Protein AF-A0A3C0EH71-F1 (afdb_monomer)

Foldseek 3Di:
DPPPPPVVVVVVQVVVVVVQKDWDDKDFDDDPVGDGDDIDTDIDHDDD

Radius of gyration: 12.98 Å; Cα contacts (8 Å, |Δi|>4): 53; chains: 1; bounding box: 39×14×26 Å

Nearest PDB structures (foldseek):
  7mrs-assembly1_B  TM=4.984E-01  e=8.405E+00  Danio rerio
  8u7z-assembly1_K5  TM=4.274E-01  e=4.940E+00  Homo sapiens

pLDDT: mean 84.18, std 12.8, range [49.28, 97.56]

Sequence (48 aa):
GGKVDTHSLNRLLNEYGHQGWEVITAVDTNTSSGQTRDILVIMKRPSP

Mean predicted aligned error: 5.84 Å

Structure (mmCIF, N/CA/C/O backbone):
data_AF-A0A3C0EH71-F1
#
_entry.id   AF-A0A3C0EH71-F1
#
loop_
_atom_site.group_PDB
_atom_site.id
_atom_site.type_symbol
_atom_site.label_atom_id
_atom_site.label_alt_id
_atom_site.label_comp_id
_atom_site.label_asym_id
_atom_site.label_entity_id
_atom_site.label_seq_id
_atom_site.pdbx_PDB_ins_code
_atom_site.Cartn_x
_atom_site.Cartn_y
_atom_site.Cartn_z
_atom_site.occupancy
_atom_site.B_iso_or_equiv
_atom_site.auth_seq_id
_atom_site.auth_comp_id
_atom_site.auth_asym_id
_atom_site.auth_atom_id
_atom_site.pdbx_PDB_model_num
ATOM 1 N N . GLY A 1 1 ? 19.599 -1.634 -10.680 1.00 49.28 1 GLY A N 1
ATOM 2 C CA . GLY A 1 1 ? 18.224 -1.642 -10.156 1.00 49.28 1 GLY A CA 1
ATOM 3 C C . GLY A 1 1 ? 17.316 -2.316 -11.156 1.00 49.28 1 GLY A C 1
ATOM 4 O O . GLY A 1 1 ? 17.240 -1.849 -12.288 1.00 49.28 1 GLY A O 1
ATOM 5 N N . GLY A 1 2 ? 16.692 -3.433 -10.781 1.00 56.69 2 GLY A N 1
ATOM 6 C CA . GLY A 1 2 ? 15.585 -3.982 -11.562 1.00 56.69 2 GLY A CA 1
ATOM 7 C C . GLY A 1 2 ? 14.419 -3.009 -11.454 1.00 56.69 2 GLY A C 1
ATOM 8 O O . GLY A 1 2 ? 14.034 -2.647 -10.346 1.00 56.69 2 GLY A O 1
ATOM 9 N N . LYS A 1 3 ? 13.927 -2.506 -12.589 1.00 71.06 3 LYS A N 1
ATOM 10 C CA . LYS A 1 3 ? 12.764 -1.615 -12.606 1.00 71.06 3 LYS A CA 1
ATOM 11 C C . LYS A 1 3 ? 11.596 -2.376 -11.986 1.00 71.06 3 LYS A C 1
ATOM 13 O O . LYS A 1 3 ? 11.277 -3.463 -12.459 1.00 71.06 3 LYS A O 1
ATOM 18 N N . VAL A 1 4 ? 10.989 -1.824 -10.938 1.00 74.44 4 VAL A N 1
ATOM 19 C CA . VAL A 1 4 ? 9.720 -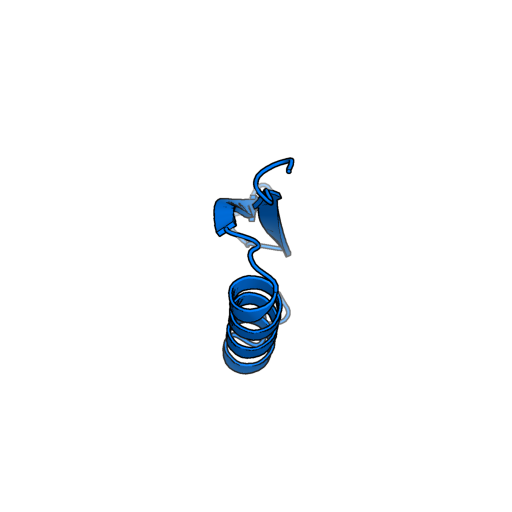2.350 -10.429 1.00 74.44 4 VAL A CA 1
ATOM 20 C C . VAL A 1 4 ? 8.730 -2.344 -11.587 1.00 74.44 4 VAL A C 1
ATOM 22 O O . VAL A 1 4 ? 8.569 -1.322 -12.256 1.00 74.44 4 VAL A O 1
ATOM 25 N N . ASP A 1 5 ? 8.104 -3.489 -11.849 1.00 86.12 5 ASP A N 1
ATOM 26 C CA . ASP A 1 5 ? 7.028 -3.565 -12.827 1.00 86.12 5 ASP A CA 1
ATOM 27 C C . ASP A 1 5 ? 5.811 -2.826 -12.265 1.00 86.12 5 ASP A C 1
ATOM 29 O O . ASP A 1 5 ? 5.073 -3.321 -11.408 1.00 86.12 5 ASP A O 1
ATOM 33 N N . THR A 1 6 ? 5.629 -1.601 -12.747 1.00 85.50 6 THR A N 1
ATOM 34 C CA . THR A 1 6 ? 4.566 -0.700 -12.315 1.00 85.50 6 THR A CA 1
ATOM 35 C C . THR A 1 6 ? 3.181 -1.218 -12.688 1.00 85.50 6 THR A C 1
ATOM 37 O O . THR A 1 6 ? 2.229 -0.944 -11.959 1.00 85.50 6 THR A O 1
ATOM 40 N N . HIS A 1 7 ? 3.045 -1.997 -13.766 1.00 89.81 7 HIS A N 1
ATOM 41 C CA . HIS A 1 7 ? 1.765 -2.584 -14.156 1.00 89.81 7 HIS A CA 1
ATOM 42 C C . HIS A 1 7 ? 1.361 -3.695 -13.193 1.00 89.81 7 HIS A C 1
ATOM 44 O O . HIS A 1 7 ? 0.225 -3.705 -12.712 1.00 89.81 7 HIS A O 1
ATOM 50 N N . SER A 1 8 ? 2.298 -4.586 -12.869 1.00 89.94 8 SER A N 1
ATOM 51 C CA . SER A 1 8 ? 2.071 -5.663 -11.902 1.00 89.94 8 SER A CA 1
ATOM 52 C C . SER A 1 8 ? 1.791 -5.113 -10.499 1.00 89.94 8 SER A C 1
ATOM 54 O O . SER A 1 8 ? 0.842 -5.551 -9.848 1.00 89.94 8 SER A O 1
ATOM 56 N N . LEU A 1 9 ? 2.543 -4.097 -10.058 1.00 90.50 9 LEU A N 1
ATOM 57 C CA . LEU A 1 9 ? 2.302 -3.435 -8.773 1.00 90.50 9 LEU A CA 1
ATOM 58 C C . LEU A 1 9 ? 0.926 -2.760 -8.731 1.00 90.50 9 LEU A C 1
ATOM 60 O O . LEU A 1 9 ? 0.172 -2.963 -7.784 1.00 90.50 9 LEU A O 1
ATOM 64 N N . ASN A 1 10 ? 0.567 -1.996 -9.766 1.00 92.56 10 ASN A N 1
ATOM 65 C CA . ASN A 1 10 ? -0.731 -1.330 -9.825 1.00 92.56 10 ASN A CA 1
ATOM 66 C C . ASN A 1 10 ? -1.887 -2.340 -9.810 1.00 92.56 10 ASN A C 1
ATOM 68 O O . ASN A 1 10 ? -2.876 -2.142 -9.108 1.00 92.56 10 ASN A O 1
ATOM 72 N N . ARG A 1 11 ? -1.762 -3.448 -10.548 1.00 95.88 11 ARG A N 1
ATOM 73 C CA . ARG A 1 11 ? -2.760 -4.522 -10.526 1.00 95.88 11 ARG A CA 1
ATOM 74 C C . ARG A 1 11 ? -2.957 -5.068 -9.110 1.00 95.88 11 ARG A C 1
ATOM 76 O O . ARG A 1 11 ? -4.090 -5.127 -8.645 1.00 95.88 11 ARG A O 1
ATOM 83 N N . LEU A 1 12 ? -1.862 -5.392 -8.424 1.00 94.88 12 LEU A N 1
ATOM 84 C CA . LEU A 1 12 ? -1.890 -5.941 -7.070 1.00 94.88 12 LEU A CA 1
ATOM 85 C C . LEU A 1 12 ? -2.554 -4.979 -6.070 1.00 94.88 12 LEU A C 1
ATOM 87 O O . LEU A 1 12 ? -3.403 -5.388 -5.282 1.00 94.88 12 LEU A O 1
ATOM 91 N N . LEU A 1 13 ? -2.199 -3.692 -6.119 1.00 95.06 13 LEU A N 1
ATOM 92 C CA . LEU A 1 13 ? -2.778 -2.679 -5.230 1.00 95.06 13 LEU A CA 1
ATOM 93 C C . LEU A 1 13 ? -4.285 -2.513 -5.457 1.00 95.06 13 LEU A C 1
ATOM 95 O O . LEU A 1 13 ? -5.037 -2.423 -4.490 1.00 95.06 13 LEU A O 1
ATOM 99 N N . ASN A 1 14 ? -4.740 -2.539 -6.712 1.00 95.81 14 ASN A N 1
ATOM 100 C CA . ASN A 1 14 ? -6.170 -2.483 -7.024 1.00 95.81 14 ASN A CA 1
ATOM 101 C C . 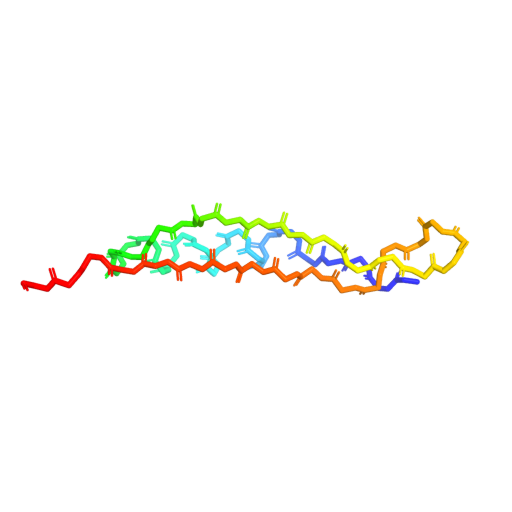ASN A 1 14 ? -6.915 -3.743 -6.557 1.00 95.81 14 ASN A C 1
ATOM 103 O O . ASN A 1 14 ? -8.011 -3.634 -6.012 1.00 95.81 14 ASN A O 1
ATOM 107 N N . GLU A 1 15 ? -6.323 -4.932 -6.711 1.00 97.56 15 GLU A N 1
ATOM 108 C CA . GLU A 1 15 ? -6.901 -6.189 -6.211 1.00 97.56 15 GLU A CA 1
ATOM 109 C C . GLU A 1 15 ? -7.115 -6.152 -4.688 1.00 97.56 15 GLU A C 1
ATOM 111 O O . GLU A 1 15 ? -8.170 -6.571 -4.207 1.00 97.56 15 GLU A O 1
ATOM 116 N N . TY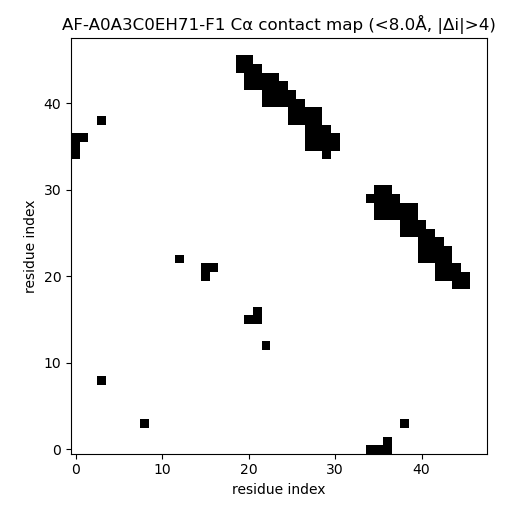R A 1 16 ? -6.170 -5.593 -3.924 1.00 96.00 16 TYR A N 1
ATOM 117 C CA . TYR A 1 16 ? -6.343 -5.375 -2.484 1.00 96.00 16 TYR A CA 1
ATOM 118 C C . TYR A 1 16 ? -7.338 -4.252 -2.165 1.00 96.00 16 TYR A C 1
ATOM 120 O O . TYR A 1 16 ? -8.131 -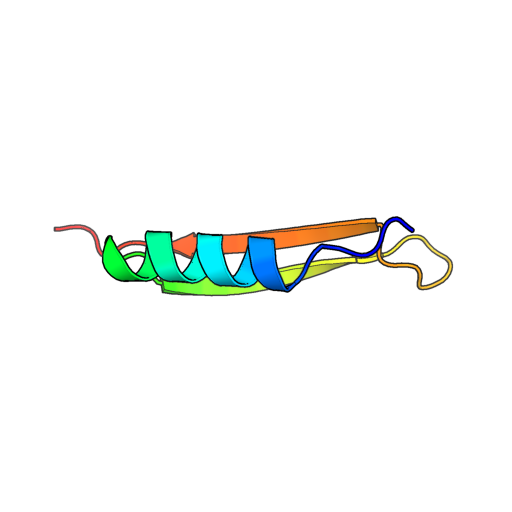4.393 -1.231 1.00 96.00 16 TYR A O 1
ATOM 128 N N . GLY A 1 17 ? -7.368 -3.188 -2.971 1.00 95.50 17 GLY A N 1
ATOM 129 C CA . GLY A 1 17 ? -8.380 -2.131 -2.900 1.00 95.50 17 GLY A CA 1
ATOM 130 C C . GLY A 1 17 ? -9.805 -2.678 -2.986 1.00 95.50 17 GLY A C 1
ATOM 131 O O . GLY A 1 17 ? -10.646 -2.380 -2.140 1.00 95.50 17 GLY A O 1
ATOM 132 N N . HIS A 1 18 ? -10.059 -3.580 -3.937 1.00 96.44 18 HIS A N 1
ATOM 133 C CA . HIS A 1 18 ? -11.350 -4.263 -4.072 1.00 96.44 18 HIS A CA 1
ATOM 134 C C . HIS A 1 18 ? -11.713 -5.149 -2.869 1.00 96.44 18 HIS A C 1
ATOM 136 O O . HIS A 1 18 ? -12.890 -5.415 -2.637 1.00 96.44 18 HIS A O 1
ATOM 142 N N . GLN A 1 19 ? -10.729 -5.581 -2.080 1.00 95.50 19 GLN A N 1
ATOM 143 C CA . GLN A 1 19 ? -10.938 -6.334 -0.839 1.00 95.50 19 GLN A CA 1
ATOM 144 C C . GLN A 1 19 ? -11.134 -5.423 0.390 1.00 95.50 19 GLN A C 1
ATOM 146 O O . GLN A 1 19 ? -11.289 -5.925 1.508 1.00 95.50 19 GLN A O 1
ATOM 151 N N . GLY A 1 20 ? -11.138 -4.099 0.201 1.00 94.88 20 GLY A N 1
ATOM 152 C CA . GLY A 1 20 ? -11.323 -3.098 1.253 1.00 94.88 20 GLY A CA 1
ATOM 153 C C . GLY A 1 20 ? -10.034 -2.663 1.952 1.00 94.88 20 GLY A C 1
ATOM 154 O O . GLY A 1 20 ? -10.106 -2.092 3.039 1.00 94.88 20 GLY A O 1
ATOM 155 N N . TRP A 1 21 ? -8.864 -2.959 1.381 1.00 96.75 21 TRP A N 1
ATOM 156 C CA . TRP A 1 21 ? -7.596 -2.413 1.865 1.00 96.75 21 TRP A CA 1
ATOM 157 C C . TRP A 1 21 ? -7.335 -1.033 1.264 1.00 96.75 21 TRP A C 1
ATOM 159 O O . TRP A 1 21 ? -7.545 -0.807 0.079 1.00 96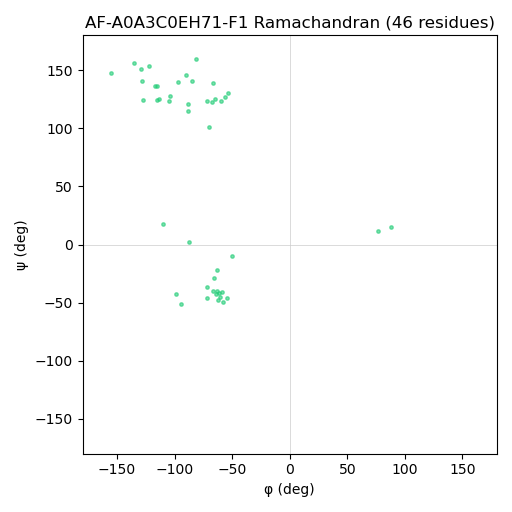.75 21 TRP A O 1
ATOM 169 N N . GLU A 1 22 ? -6.797 -0.130 2.068 1.00 94.81 22 GLU A N 1
ATOM 170 C CA . GLU A 1 22 ? -6.429 1.220 1.663 1.00 94.81 22 GLU A CA 1
ATOM 171 C C . GLU A 1 22 ? -4.921 1.411 1.806 1.00 94.81 22 GLU A C 1
ATOM 173 O O . GLU A 1 22 ? -4.316 1.017 2.810 1.00 94.81 22 GLU A O 1
ATOM 178 N N . VAL A 1 23 ? -4.303 2.030 0.800 1.00 94.62 23 VAL A N 1
ATOM 179 C CA . VAL A 1 23 ? -2.883 2.388 0.841 1.00 94.62 23 VAL A CA 1
ATOM 180 C C . VAL A 1 23 ? -2.690 3.552 1.806 1.00 94.62 23 VAL A C 1
ATOM 182 O O . VAL A 1 23 ? -3.284 4.612 1.639 1.00 94.62 23 VAL A O 1
ATOM 185 N N . ILE A 1 24 ? -1.824 3.360 2.801 1.00 94.81 24 ILE A N 1
ATOM 186 C CA . ILE A 1 24 ? -1.511 4.375 3.813 1.00 94.81 24 ILE A CA 1
ATOM 187 C C . ILE A 1 24 ? -0.218 5.106 3.474 1.00 94.81 24 ILE A C 1
ATOM 189 O O . ILE A 1 24 ? -0.127 6.319 3.636 1.00 94.81 24 ILE A O 1
ATOM 193 N N . THR A 1 25 ? 0.804 4.369 3.039 1.00 91.38 25 THR A N 1
ATOM 194 C CA . T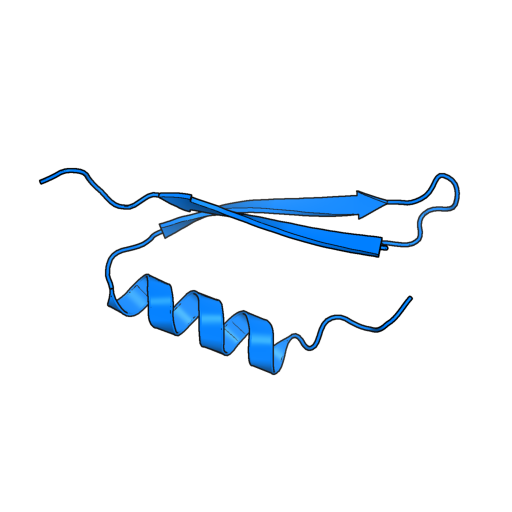HR A 1 25 ? 2.089 4.951 2.647 1.00 91.38 25 THR A CA 1
ATOM 195 C C . THR A 1 25 ? 2.823 4.041 1.671 1.00 91.38 25 THR A C 1
ATOM 197 O O . THR A 1 25 ? 2.703 2.816 1.739 1.00 91.38 25 THR A O 1
ATOM 200 N N . ALA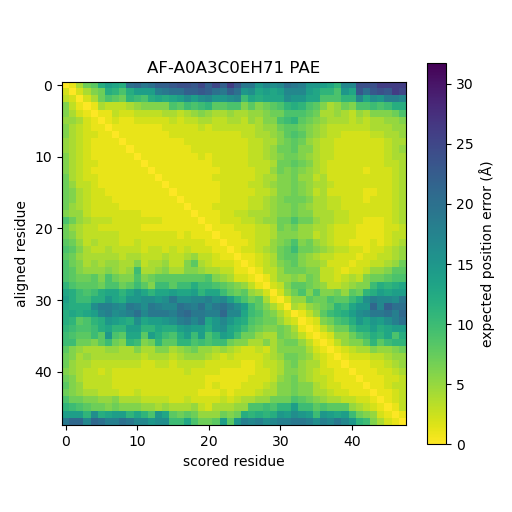 A 1 26 ? 3.585 4.651 0.770 1.00 89.00 26 ALA A N 1
ATOM 201 C CA . ALA A 1 26 ? 4.529 3.983 -0.107 1.00 89.00 26 ALA A CA 1
ATOM 202 C C . ALA A 1 26 ? 5.882 4.680 0.050 1.00 89.00 26 ALA A C 1
ATOM 204 O O . ALA A 1 26 ? 5.974 5.896 -0.110 1.00 89.00 26 ALA A O 1
ATOM 205 N N . VAL A 1 27 ? 6.914 3.913 0.391 1.00 85.00 27 VAL A N 1
ATOM 206 C CA . VAL A 1 27 ? 8.279 4.412 0.577 1.00 85.00 27 VAL A CA 1
ATOM 207 C C . VAL A 1 27 ? 9.242 3.576 -0.243 1.00 85.00 27 VAL A C 1
ATOM 209 O O . VAL A 1 27 ? 9.101 2.355 -0.336 1.00 85.00 27 VAL A O 1
ATOM 212 N N . ASP A 1 28 ? 10.230 4.227 -0.836 1.00 82.25 28 ASP A N 1
ATOM 213 C CA . ASP A 1 28 ? 11.319 3.555 -1.517 1.00 82.25 28 ASP A CA 1
ATOM 214 C C . ASP A 1 28 ? 12.537 3.428 -0.594 1.00 82.25 28 ASP A C 1
ATOM 216 O O . ASP A 1 28 ? 12.862 4.327 0.182 1.00 82.25 28 ASP A O 1
ATOM 220 N N . THR A 1 29 ? 13.210 2.280 -0.639 1.00 73.88 29 THR A N 1
ATOM 221 C CA . THR A 1 29 ? 14.494 2.111 0.041 1.00 73.88 29 THR A CA 1
ATOM 222 C C . THR A 1 29 ? 15.594 2.540 -0.917 1.00 73.88 29 THR A C 1
ATOM 224 O O . THR A 1 29 ? 15.794 1.929 -1.967 1.00 73.88 29 THR A O 1
ATOM 227 N N . ASN A 1 30 ? 16.315 3.608 -0.583 1.00 67.00 30 ASN A N 1
ATOM 228 C CA . ASN A 1 30 ? 17.463 4.043 -1.368 1.00 67.00 30 ASN A CA 1
ATOM 229 C C . ASN A 1 30 ? 18.756 3.380 -0.866 1.00 67.00 30 ASN A C 1
ATOM 231 O O . ASN A 1 30 ? 18.937 3.102 0.320 1.00 67.00 30 ASN A O 1
ATOM 235 N N . THR A 1 31 ? 19.681 3.095 -1.779 1.00 60.16 31 THR A N 1
ATOM 236 C CA . THR A 1 31 ? 21.089 2.922 -1.413 1.00 60.16 31 THR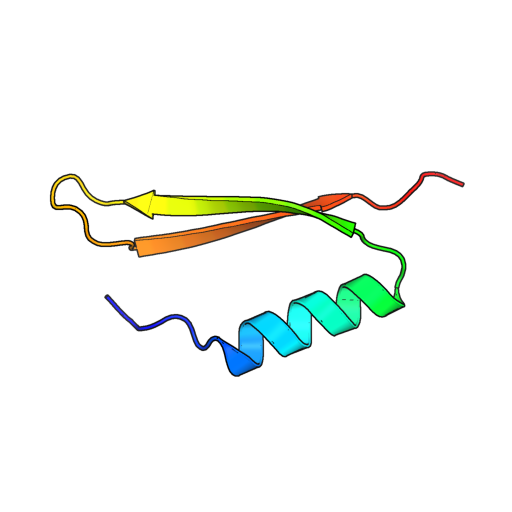 A CA 1
ATOM 237 C C . THR A 1 31 ? 21.731 4.302 -1.289 1.00 60.16 31 THR A C 1
ATOM 239 O O . THR A 1 31 ? 21.237 5.272 -1.866 1.00 60.16 31 THR A O 1
ATOM 242 N N . SER A 1 32 ? 22.861 4.400 -0.583 1.00 66.19 32 SER A N 1
ATOM 243 C CA . SER A 1 32 ? 23.615 5.644 -0.316 1.00 66.19 32 SER A CA 1
ATOM 244 C C . SER A 1 32 ? 23.936 6.520 -1.544 1.00 66.19 32 SER A C 1
ATOM 246 O O . SER A 1 32 ? 24.375 7.654 -1.389 1.00 66.19 32 SER A O 1
ATOM 248 N N . SER A 1 33 ? 23.702 6.021 -2.759 1.00 67.75 33 SER A N 1
ATOM 249 C CA . SER A 1 33 ? 23.910 6.675 -4.052 1.00 67.75 33 SER A CA 1
ATOM 250 C C . SER A 1 33 ? 22.618 7.042 -4.810 1.00 67.75 33 SER A C 1
ATOM 252 O O . SER A 1 33 ? 22.670 7.267 -6.017 1.00 67.75 33 SER A O 1
ATOM 254 N N . GLY A 1 34 ? 21.456 7.092 -4.143 1.00 64.56 34 GLY A N 1
ATOM 255 C CA . GLY A 1 34 ? 20.192 7.555 -4.743 1.00 64.56 34 GLY A CA 1
ATOM 256 C C . GLY A 1 34 ? 19.511 6.549 -5.678 1.00 64.56 34 GLY A C 1
ATOM 257 O O . GLY A 1 34 ? 18.578 6.903 -6.393 1.00 64.56 34 GLY A O 1
ATOM 258 N N . GLN A 1 35 ? 19.962 5.292 -5.685 1.00 63.44 35 GLN A N 1
ATOM 259 C CA . GLN A 1 35 ? 19.271 4.215 -6.388 1.00 63.44 35 GLN A CA 1
ATOM 260 C C . GLN A 1 35 ? 18.238 3.577 -5.462 1.00 63.44 35 GLN A C 1
ATOM 262 O O . GLN A 1 35 ? 18.594 3.033 -4.417 1.00 63.44 35 GLN A O 1
ATOM 267 N N . THR A 1 36 ? 16.971 3.603 -5.864 1.00 68.50 36 THR A N 1
ATOM 268 C CA . THR A 1 36 ? 15.920 2.806 -5.228 1.00 68.50 36 THR A CA 1
ATOM 269 C C . THR A 1 36 ? 16.208 1.319 -5.437 1.00 68.50 36 THR A C 1
ATOM 271 O O . THR A 1 36 ? 16.391 0.863 -6.571 1.00 68.50 36 THR A O 1
ATOM 274 N N . ARG A 1 37 ? 16.260 0.563 -4.340 1.00 74.94 37 ARG A N 1
ATOM 275 C CA . ARG A 1 37 ? 16.416 -0.892 -4.342 1.00 74.94 37 ARG A CA 1
ATOM 276 C C . ARG A 1 37 ? 15.060 -1.581 -4.278 1.00 74.94 37 ARG A C 1
ATOM 278 O O . ARG A 1 37 ? 14.786 -2.417 -5.131 1.00 74.94 37 ARG A O 1
ATOM 285 N N . ASP A 1 38 ? 14.222 -1.186 -3.323 1.00 79.50 38 ASP A N 1
ATOM 286 C CA . ASP A 1 38 ? 12.928 -1.813 -3.057 1.00 79.50 38 ASP A CA 1
ATOM 287 C C . ASP A 1 38 ? 11.838 -0.751 -2.851 1.00 79.50 38 ASP A C 1
ATOM 289 O O . ASP A 1 38 ? 12.128 0.378 -2.456 1.00 79.50 38 ASP A O 1
ATOM 293 N N . ILE A 1 39 ? 10.577 -1.124 -3.081 1.00 84.38 39 ILE A N 1
ATOM 294 C CA . ILE A 1 39 ? 9.407 -0.304 -2.739 1.00 84.38 39 ILE A CA 1
ATOM 295 C C . ILE A 1 39 ? 8.610 -1.042 -1.666 1.00 84.38 39 ILE A C 1
ATOM 297 O O . ILE A 1 39 ? 8.206 -2.188 -1.866 1.00 84.38 39 ILE A O 1
ATOM 301 N N . LEU A 1 40 ? 8.370 -0.377 -0.539 1.00 87.38 40 LEU A N 1
ATOM 302 C CA . LEU A 1 40 ? 7.509 -0.854 0.535 1.00 87.38 40 LEU A CA 1
ATOM 303 C C . LEU A 1 40 ? 6.186 -0.090 0.495 1.00 87.38 40 LEU A C 1
ATOM 305 O O . LEU A 1 40 ? 6.171 1.134 0.606 1.00 87.38 40 LEU A O 1
ATOM 309 N N . VAL A 1 41 ? 5.074 -0.817 0.396 1.00 92.81 41 VAL A N 1
ATOM 310 C CA . VAL A 1 41 ? 3.723 -0.251 0.495 1.00 92.81 41 VAL A CA 1
ATOM 311 C C . VAL A 1 41 ? 3.053 -0.788 1.754 1.00 92.81 41 VAL A C 1
ATOM 313 O O . VAL A 1 41 ? 2.963 -1.998 1.946 1.00 92.81 41 VAL A O 1
ATOM 316 N N . ILE A 1 42 ? 2.584 0.112 2.617 1.00 93.75 42 ILE A N 1
ATOM 317 C CA . ILE A 1 42 ? 1.837 -0.224 3.830 1.00 93.75 42 ILE A CA 1
ATOM 318 C C . ILE A 1 42 ? 0.364 0.072 3.575 1.00 93.75 42 ILE A C 1
ATOM 320 O O . ILE A 1 42 ? -0.001 1.187 3.197 1.00 93.75 42 ILE A O 1
ATOM 324 N N . MET A 1 43 ? -0.483 -0.923 3.830 1.00 96.2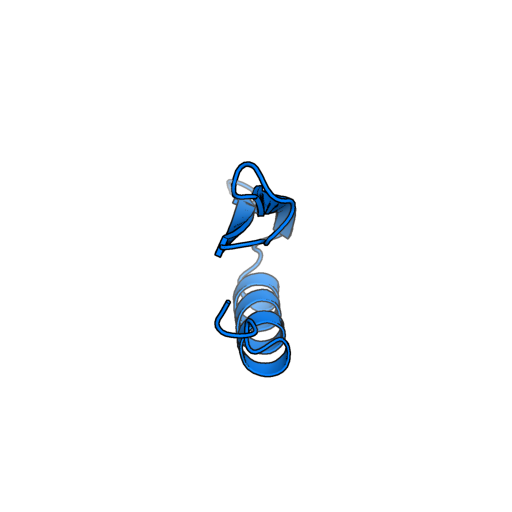5 43 MET A N 1
ATOM 325 C CA . MET A 1 43 ? -1.932 -0.826 3.680 1.00 96.25 43 MET A CA 1
ATOM 326 C C . MET A 1 43 ? -2.631 -1.138 5.002 1.00 96.25 43 MET A C 1
ATOM 328 O O . MET A 1 43 ? -2.101 -1.875 5.835 1.00 96.25 43 MET A O 1
ATOM 332 N N . LYS A 1 44 ? -3.835 -0.599 5.190 1.00 96.38 44 LYS A N 1
ATOM 333 C CA . LYS A 1 44 ? -4.720 -0.946 6.308 1.00 96.38 44 LYS A CA 1
ATOM 334 C C . LYS A 1 44 ? -6.099 -1.291 5.782 1.00 96.38 44 LYS A C 1
ATOM 336 O O . LYS A 1 44 ? -6.525 -0.770 4.762 1.00 96.38 44 LYS A O 1
ATOM 341 N N . ARG A 1 45 ? -6.799 -2.149 6.508 1.00 94.88 45 ARG A N 1
ATOM 342 C CA . ARG A 1 45 ? -8.213 -2.427 6.295 1.00 94.88 45 ARG A CA 1
ATOM 343 C C . ARG A 1 45 ? -8.973 -1.953 7.531 1.00 94.88 45 ARG A C 1
ATOM 345 O O . ARG A 1 45 ? -8.483 -2.211 8.635 1.00 94.88 45 ARG A O 1
ATOM 352 N N . PRO A 1 46 ? -10.123 -1.277 7.382 1.00 86.75 46 PRO A N 1
ATOM 353 C CA . PRO A 1 46 ? -10.975 -0.962 8.519 1.00 86.75 46 PRO A CA 1
ATOM 354 C C . PRO A 1 46 ? -11.301 -2.240 9.299 1.00 86.75 46 PRO A C 1
ATOM 356 O O . PRO A 1 46 ? -11.671 -3.255 8.704 1.00 86.75 46 PRO A O 1
ATOM 359 N N . SER A 1 47 ? -11.121 -2.209 10.619 1.00 78.88 47 SER A N 1
ATOM 360 C CA . SER A 1 47 ? -11.634 -3.274 11.480 1.00 78.88 47 SER A CA 1
ATOM 361 C C . SER A 1 47 ? -13.168 -3.231 11.457 1.00 78.88 47 SER A C 1
ATOM 363 O O . SER A 1 47 ? -13.708 -2.121 11.468 1.00 78.88 47 SER A O 1
ATOM 365 N N . PRO A 1 48 ? -13.851 -4.388 11.399 1.00 71.31 48 PRO A N 1
ATOM 366 C CA . PRO A 1 48 ? -15.310 -4.448 11.455 1.00 71.31 48 PRO A CA 1
ATOM 367 C C . PRO A 1 48 ? -15.871 -3.887 12.766 1.00 71.31 48 PRO A C 1
ATOM 369 O O . PRO A 1 48 ? -15.145 -3.918 13.788 1.00 71.31 48 PRO A O 1
#

Solvent-accessible surface area (backbone atoms only — not comparable to full-atom values): 3080 Å² total; per-residue (Å²): 118,79,77,78,59,62,67,62,51,51,50,52,53,50,59,40,39,77,73,55,36,41,83,74,49,75,48,69,44,63,46,102,81,77,46,60,71,48,79,50,74,47,65,49,57,81,79,134

Secondary structure (DSSP, 8-state):
-PPP-HHHHHHHHHHHHHTT-EEEEEEEEE-TTS-EEEEEEEEE----